Protein AF-A0A0Q4RBK1-F1 (afdb_monomer)

Solvent-accessible surface area (backbone atoms only — not comparable to full-atom values): 3809 Å² total; per-residue (Å²): 110,47,78,62,84,60,55,88,66,29,48,39,34,36,21,58,42,62,70,62,34,50,52,50,27,75,78,67,72,38,19,24,39,62,40,90,48,79,86,49,44,63,60,54,51,51,59,45,43,76,74,41,72,58,38,45,80,43,82,50,72,80,94,76,129

Nearest PDB structures (foldseek):
  2n75-assembly1_A  TM=6.701E-01  e=7.693E-01  synthetic construct
  3hh1-assembly3_D  TM=5.492E-01  e=1.080E+00  Chlorobaculum tepidum
  1f9e-assembly1_A  TM=4.172E-01  e=7.225E+00  Homo sapiens

Foldseek 3Di:
DPADDDDQQEAEEEEQDPVVQVVCCVVPVGHYDHHNDPVCVVVVVVVVCVVHVRHHYHYDYDPDD

Sequence (65 aa):
MIGSPPSVGASLVFCEAYANGATIHELTGWCVIVYFDVPNLPVVAEIMREKFVQAAFIIVADNNA

Secondary structure (DSSP, 8-state):
-BSSPPPTT-EEEEES-HHHHHHHHHHH--EEEE-SSTTHHHHHHHHHHHH-TTSEEEEE--S--

Radius of gyration: 11.07 Å; Cα contacts (8 Å, |Δi|>4): 105; chains: 1; bounding box: 26×22×26 Å

pLDDT: mean 90.43, std 8.79, range [46.25, 97.5]

Mean predicted aligned error: 3.54 Å

Structure (mmCIF, N/CA/C/O backbone):
data_AF-A0A0Q4RBK1-F1
#
_entry.id   AF-A0A0Q4RBK1-F1
#
loop_
_atom_site.group_PDB
_atom_site.id
_atom_site.type_symbol
_atom_site.label_atom_id
_atom_site.label_alt_id
_atom_site.label_comp_id
_atom_site.label_asym_id
_atom_site.label_entity_id
_atom_site.label_seq_id
_atom_site.pdbx_PDB_ins_code
_atom_site.Cartn_x
_atom_site.Cartn_y
_atom_site.Cartn_z
_atom_site.occupancy
_atom_site.B_iso_or_equiv
_atom_site.auth_seq_id
_atom_site.auth_comp_id
_atom_site.auth_asym_id
_atom_site.auth_atom_id
_atom_site.pdbx_PDB_model_num
ATOM 1 N N . MET A 1 1 ? -2.291 8.280 -5.352 1.00 90.38 1 MET A N 1
ATOM 2 C CA . MET A 1 1 ? -2.982 7.558 -4.263 1.00 90.38 1 MET A CA 1
ATOM 3 C C . MET A 1 1 ? -4.313 7.074 -4.802 1.00 90.38 1 MET A C 1
ATOM 5 O O . MET A 1 1 ? -4.953 7.830 -5.524 1.00 90.38 1 MET A O 1
ATOM 9 N N . ILE A 1 2 ? -4.686 5.838 -4.489 1.00 95.94 2 ILE A N 1
ATOM 10 C CA . ILE A 1 2 ? -5.977 5.229 -4.813 1.00 95.94 2 ILE A CA 1
ATOM 11 C C . ILE A 1 2 ? -6.741 5.055 -3.496 1.00 95.94 2 ILE A C 1
ATOM 13 O O . ILE A 1 2 ? -6.163 4.602 -2.504 1.00 95.94 2 ILE A O 1
ATOM 17 N N . GLY A 1 3 ? -8.018 5.438 -3.488 1.00 94.56 3 GLY A N 1
ATOM 18 C CA . GLY A 1 3 ? -8.865 5.420 -2.297 1.00 94.56 3 GLY A CA 1
ATOM 19 C C . GLY A 1 3 ? -8.666 6.620 -1.366 1.00 94.56 3 GLY A C 1
ATOM 20 O O . GLY A 1 3 ? -7.958 7.581 -1.675 1.00 94.56 3 GLY A O 1
ATOM 21 N N . SER A 1 4 ? -9.332 6.566 -0.214 1.00 94.38 4 SER A N 1
ATOM 22 C CA . SER A 1 4 ? -9.220 7.574 0.845 1.00 94.38 4 SER A CA 1
ATOM 23 C C . SER A 1 4 ? -7.991 7.328 1.732 1.00 94.38 4 SER A C 1
ATOM 25 O O . SER A 1 4 ? -7.506 6.197 1.797 1.00 94.38 4 SER A O 1
ATOM 27 N N . PRO A 1 5 ? -7.483 8.358 2.439 1.00 92.38 5 PRO A N 1
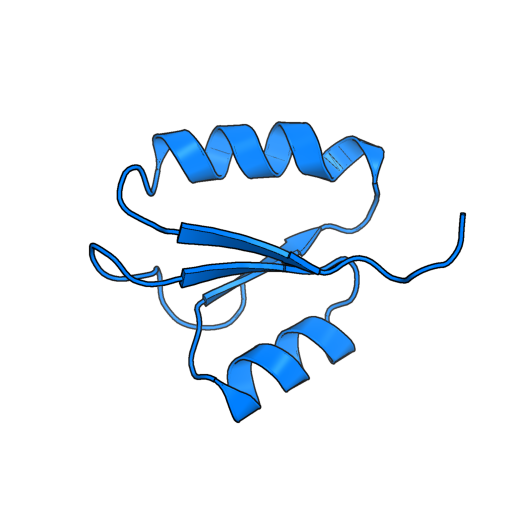ATOM 28 C CA . PRO A 1 5 ? -6.418 8.184 3.424 1.00 92.38 5 PRO A CA 1
ATOM 29 C C . PRO A 1 5 ? -6.754 7.085 4.447 1.00 92.38 5 PRO A C 1
ATOM 31 O O . PRO A 1 5 ? -7.913 6.995 4.863 1.00 92.38 5 PRO A O 1
ATOM 34 N N . PRO A 1 6 ? -5.773 6.265 4.872 1.00 92.25 6 PRO A N 1
ATOM 35 C CA . PRO A 1 6 ? -6.024 5.193 5.825 1.00 92.25 6 PRO A CA 1
ATOM 36 C C . PRO A 1 6 ? -6.488 5.772 7.166 1.00 92.25 6 PRO A C 1
ATOM 38 O O . PRO A 1 6 ? -5.936 6.758 7.661 1.0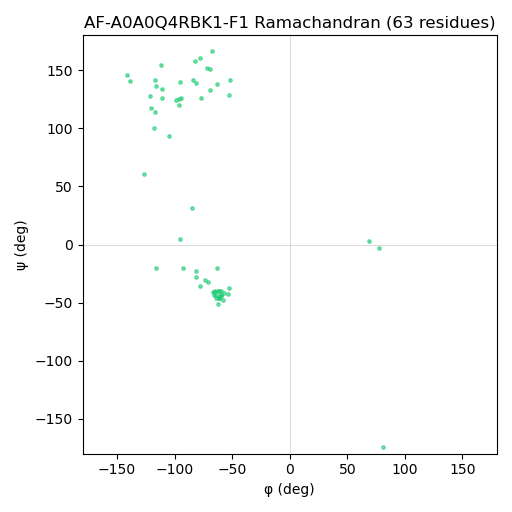0 92.25 6 PRO A O 1
ATOM 41 N N . SER A 1 7 ? -7.488 5.138 7.777 1.00 89.25 7 SER A N 1
ATOM 42 C CA . SER A 1 7 ? -7.832 5.399 9.173 1.00 89.25 7 SER A CA 1
ATOM 43 C C . SER A 1 7 ? -6.718 4.908 10.101 1.00 89.25 7 SER A C 1
ATOM 45 O O . SER A 1 7 ? -5.836 4.143 9.708 1.00 89.25 7 SER A O 1
ATOM 47 N N . VAL A 1 8 ? -6.767 5.317 11.367 1.00 87.25 8 VAL A N 1
ATOM 48 C CA . VAL A 1 8 ? -5.842 4.823 12.396 1.00 87.25 8 VAL A CA 1
ATOM 49 C C . VAL A 1 8 ? -5.854 3.288 12.428 1.00 87.25 8 VAL A C 1
ATOM 51 O O . VAL A 1 8 ? -6.923 2.684 12.478 1.00 87.25 8 VAL A O 1
ATOM 54 N N . GLY A 1 9 ? -4.672 2.667 12.358 1.00 86.19 9 GLY A N 1
ATOM 55 C CA . GLY A 1 9 ? -4.510 1.210 12.349 1.00 86.19 9 GLY A CA 1
ATOM 56 C C . GLY A 1 9 ? -4.813 0.519 11.013 1.00 86.19 9 GLY A C 1
ATOM 57 O O . GLY A 1 9 ? -4.624 -0.691 10.914 1.00 86.19 9 GLY A O 1
ATOM 58 N N . ALA A 1 10 ? -5.259 1.245 9.981 1.00 91.25 10 ALA A N 1
ATOM 59 C CA . ALA A 1 10 ? -5.491 0.669 8.658 1.00 91.25 10 ALA A CA 1
ATOM 60 C C . ALA A 1 10 ? -4.181 0.473 7.874 1.00 91.25 10 ALA A C 1
ATOM 62 O O . ALA A 1 10 ? -3.146 1.075 8.168 1.00 91.25 10 ALA A O 1
ATOM 63 N N . SER A 1 11 ? -4.237 -0.386 6.856 1.00 95.06 11 SER A N 1
ATOM 64 C CA . SER A 1 11 ? -3.092 -0.673 5.990 1.00 95.06 11 SER A CA 1
ATOM 65 C C . SER A 1 11 ? -2.923 0.391 4.903 1.00 95.06 11 SER A C 1
ATOM 67 O O . SER A 1 11 ? -3.899 0.845 4.301 1.00 95.06 11 SER A O 1
ATOM 69 N N . LEU A 1 12 ? -1.669 0.761 4.648 1.00 96.50 12 LEU A N 1
ATOM 70 C CA . LEU A 1 12 ? -1.230 1.597 3.539 1.00 96.50 12 LEU A CA 1
ATOM 71 C C . LEU A 1 12 ? -0.306 0.771 2.645 1.00 96.50 12 LEU A C 1
ATOM 73 O O . LEU A 1 12 ? 0.784 0.368 3.061 1.00 96.50 12 LEU A O 1
ATOM 77 N N . VAL A 1 13 ? -0.758 0.507 1.424 1.00 96.50 13 VAL A N 1
ATOM 78 C CA . VAL A 1 13 ? -0.033 -0.323 0.460 1.00 96.50 13 VAL A CA 1
ATOM 79 C C . VAL A 1 13 ? 0.802 0.553 -0.464 1.00 96.50 13 VAL A C 1
ATOM 81 O O . VAL A 1 13 ? 0.319 1.578 -0.927 1.00 96.50 13 VAL A O 1
ATOM 84 N N . PHE A 1 14 ? 2.021 0.137 -0.785 1.00 95.31 14 PHE A N 1
ATOM 85 C CA . PHE A 1 14 ? 2.881 0.754 -1.792 1.00 95.31 14 PHE A CA 1
ATOM 86 C C . PHE A 1 14 ? 3.006 -0.205 -2.972 1.00 95.31 14 PHE A C 1
ATOM 88 O O . PHE A 1 14 ? 3.352 -1.364 -2.764 1.00 95.31 14 PHE A O 1
ATOM 95 N N . CYS A 1 15 ? 2.714 0.255 -4.187 1.00 93.44 15 CYS A N 1
ATOM 96 C CA . CYS A 1 15 ? 2.749 -0.571 -5.393 1.00 93.44 15 CYS A CA 1
ATOM 97 C C . CYS A 1 15 ? 3.370 0.186 -6.573 1.00 93.44 15 CYS A C 1
ATOM 99 O O . CYS A 1 15 ? 3.108 1.372 -6.747 1.00 93.44 15 CYS A O 1
ATOM 101 N N . GLU A 1 16 ? 4.173 -0.489 -7.392 1.00 90.44 16 GLU A N 1
ATOM 102 C CA . GLU A 1 16 ? 4.894 0.148 -8.505 1.00 90.44 16 GLU A CA 1
ATOM 103 C C . GLU A 1 16 ? 3.982 0.523 -9.693 1.00 90.44 16 GLU A C 1
ATOM 105 O O . GLU A 1 16 ? 4.181 1.505 -10.404 1.00 90.44 16 GLU A O 1
ATOM 110 N N . ALA A 1 17 ? 2.919 -0.253 -9.905 1.00 89.19 17 ALA A N 1
ATOM 111 C CA . ALA A 1 17 ? 2.044 -0.101 -11.060 1.00 89.19 17 ALA A CA 1
ATOM 112 C C . ALA A 1 17 ? 0.629 0.298 -10.643 1.00 89.19 17 ALA A C 1
ATOM 114 O O . ALA A 1 17 ? 0.029 -0.297 -9.746 1.00 89.19 17 ALA A O 1
ATOM 115 N N . TYR A 1 18 ? 0.046 1.261 -11.364 1.00 91.94 18 TYR A N 1
ATOM 116 C CA . TYR A 1 18 ? -1.331 1.695 -11.118 1.00 91.94 18 TYR A CA 1
ATOM 117 C C . TYR A 1 18 ? -2.338 0.551 -11.273 1.00 91.94 18 TYR A C 1
ATOM 119 O O . TYR A 1 18 ? -3.214 0.412 -10.429 1.00 91.94 18 TYR A O 1
ATOM 127 N N . ALA A 1 19 ? -2.210 -0.281 -12.311 1.00 93.25 19 ALA A N 1
ATOM 128 C CA . ALA A 1 19 ? -3.140 -1.385 -12.561 1.00 93.25 19 ALA A CA 1
ATOM 129 C C . ALA A 1 19 ? -3.151 -2.404 -11.406 1.00 93.25 19 ALA A C 1
ATOM 131 O O . ALA A 1 19 ? -4.215 -2.773 -10.901 1.00 93.25 19 ALA A O 1
ATOM 132 N N . ASN A 1 20 ? -1.966 -2.788 -10.927 1.00 91.50 20 ASN A N 1
ATOM 133 C CA . ASN A 1 20 ? -1.823 -3.693 -9.788 1.00 91.50 20 ASN A CA 1
ATOM 134 C C . ASN A 1 20 ? -2.355 -3.032 -8.509 1.00 91.50 20 ASN A C 1
ATOM 136 O O . ASN A 1 20 ? -3.119 -3.643 -7.766 1.00 91.50 20 ASN A O 1
ATOM 140 N N . GLY A 1 21 ? -2.030 -1.755 -8.287 1.00 94.75 21 GLY A N 1
ATOM 141 C CA . GLY A 1 21 ? -2.534 -0.990 -7.150 1.00 94.75 21 GLY A CA 1
ATOM 142 C C . GLY A 1 21 ? -4.058 -0.835 -7.143 1.00 94.75 21 GLY A C 1
ATOM 143 O O . GLY A 1 21 ? -4.682 -0.964 -6.092 1.00 94.75 21 GLY A O 1
ATOM 144 N N . ALA A 1 22 ? -4.671 -0.603 -8.304 1.00 96.25 22 ALA A N 1
ATOM 145 C CA . ALA A 1 22 ? -6.120 -0.514 -8.455 1.00 96.25 22 ALA A CA 1
ATOM 146 C C . ALA A 1 22 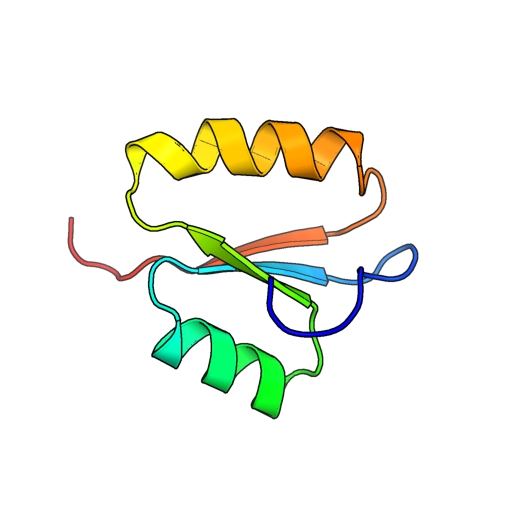? -6.790 -1.852 -8.124 1.00 96.25 22 ALA A C 1
ATOM 148 O O . ALA A 1 22 ? -7.750 -1.871 -7.362 1.00 96.25 22 ALA A O 1
ATOM 149 N N . THR A 1 23 ? -6.219 -2.961 -8.602 1.00 96.31 23 THR A N 1
ATOM 150 C CA . THR A 1 23 ? -6.696 -4.318 -8.289 1.00 96.31 23 THR A CA 1
ATOM 151 C C . THR A 1 23 ? -6.628 -4.600 -6.784 1.00 96.31 23 THR A C 1
ATOM 153 O O . THR A 1 23 ? -7.580 -5.108 -6.197 1.00 96.31 23 THR A O 1
ATOM 156 N N . ILE A 1 24 ? -5.529 -4.224 -6.119 1.00 95.12 24 ILE A N 1
ATOM 157 C CA . ILE A 1 24 ? -5.397 -4.372 -4.660 1.00 95.12 24 ILE A CA 1
ATOM 158 C C . ILE A 1 24 ? -6.461 -3.544 -3.937 1.00 95.12 24 ILE A C 1
ATOM 160 O O . ILE A 1 24 ? -7.103 -4.045 -3.013 1.00 95.12 24 ILE A O 1
ATOM 164 N N . HIS A 1 25 ? -6.665 -2.290 -4.346 1.00 96.62 25 HIS A N 1
ATOM 165 C CA . HIS A 1 25 ? -7.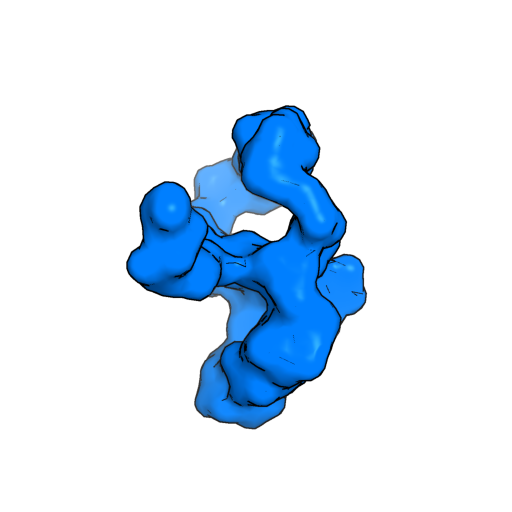681 -1.429 -3.745 1.00 96.62 25 HIS A CA 1
ATOM 166 C C . HIS A 1 25 ? -9.089 -2.008 -3.918 1.00 96.62 25 HIS A C 1
ATOM 168 O O . HIS A 1 25 ? -9.839 -2.065 -2.949 1.00 96.62 25 HIS A O 1
ATOM 174 N N . GLU A 1 26 ? -9.430 -2.476 -5.118 1.00 97.50 26 GLU A N 1
ATOM 175 C CA . GLU A 1 26 ? -10.736 -3.067 -5.423 1.00 97.50 26 GLU A CA 1
ATOM 176 C C . GLU A 1 26 ? -11.023 -4.303 -4.559 1.00 97.50 26 GLU A C 1
ATOM 178 O O . GLU A 1 26 ? -12.130 -4.458 -4.048 1.00 97.50 26 GLU A O 1
ATOM 183 N N . LEU A 1 27 ? -10.014 -5.150 -4.334 1.00 96.88 27 LEU A N 1
ATOM 184 C CA . LEU A 1 27 ? -10.171 -6.390 -3.571 1.00 96.88 27 LEU A CA 1
ATOM 185 C C . LEU A 1 27 ? -10.123 -6.204 -2.047 1.00 96.88 27 LEU A C 1
ATOM 187 O O . LEU A 1 27 ? -10.687 -7.018 -1.319 1.00 96.88 27 LEU A O 1
ATOM 191 N N .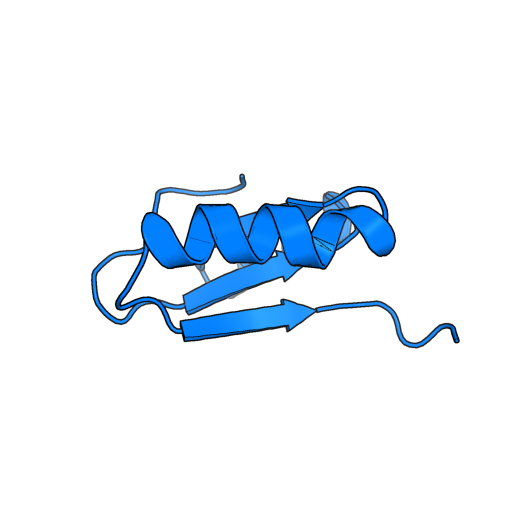 THR A 1 28 ? -9.429 -5.179 -1.545 1.00 95.25 28 THR A N 1
ATOM 192 C CA . THR A 1 28 ? -9.152 -5.025 -0.099 1.00 95.25 28 THR A CA 1
ATOM 193 C C . THR A 1 28 ? -9.781 -3.787 0.535 1.00 95.25 28 THR A C 1
ATOM 195 O O . THR A 1 28 ? -9.898 -3.711 1.757 1.00 95.25 28 THR A O 1
ATOM 198 N N . GLY A 1 29 ? -10.138 -2.784 -0.269 1.00 94.94 29 GLY A N 1
ATOM 199 C CA . GLY A 1 29 ? -10.520 -1.450 0.193 1.00 94.94 29 GLY A CA 1
ATOM 200 C C . GLY A 1 29 ? -9.369 -0.636 0.800 1.00 94.94 29 GLY A C 1
ATOM 201 O O . GLY A 1 29 ? -9.598 0.474 1.278 1.00 94.94 29 GLY A O 1
ATOM 202 N N . TRP A 1 30 ? -8.133 -1.148 0.809 1.00 95.94 30 TRP A N 1
ATOM 203 C CA . TRP A 1 30 ? -6.995 -0.463 1.424 1.00 95.94 30 TRP A CA 1
ATOM 204 C C . TRP A 1 30 ? -6.547 0.749 0.616 1.00 95.94 30 TRP A C 1
ATOM 206 O O . TRP A 1 30 ? -6.679 0.789 -0.606 1.00 95.94 30 TRP A O 1
ATOM 216 N N . CYS A 1 31 ? -5.977 1.739 1.300 1.00 96.50 31 CYS A N 1
ATOM 217 C CA . CYS A 1 31 ? -5.355 2.870 0.626 1.00 96.50 31 CYS A CA 1
ATOM 218 C C . CYS A 1 31 ? -4.084 2.399 -0.091 1.00 96.50 31 CYS A C 1
ATOM 220 O O . CYS A 1 31 ? -3.255 1.711 0.512 1.00 96.50 31 CYS A O 1
ATOM 222 N N . VAL A 1 32 ? -3.915 2.795 -1.356 1.00 96.69 32 VAL A N 1
ATOM 223 C CA . VAL A 1 32 ? -2.746 2.413 -2.159 1.00 96.69 32 VAL A CA 1
ATOM 224 C C . VAL A 1 32 ? -1.980 3.643 -2.639 1.00 96.69 32 VAL A C 1
ATOM 226 O O . VAL A 1 32 ? -2.521 4.563 -3.260 1.00 96.69 32 VAL A O 1
ATOM 229 N N . ILE A 1 33 ? -0.682 3.650 -2.376 1.00 96.00 33 ILE A N 1
ATOM 230 C CA . ILE A 1 33 ? 0.306 4.582 -2.897 1.00 96.00 33 ILE A CA 1
ATOM 231 C C . ILE A 1 33 ? 0.973 3.931 -4.099 1.00 96.00 33 ILE A C 1
ATOM 233 O O . ILE A 1 33 ? 1.587 2.876 -3.982 1.00 96.00 33 ILE A O 1
ATOM 237 N N . VAL A 1 34 ? 0.856 4.576 -5.256 1.00 93.06 34 VAL A N 1
ATOM 238 C CA . VAL A 1 3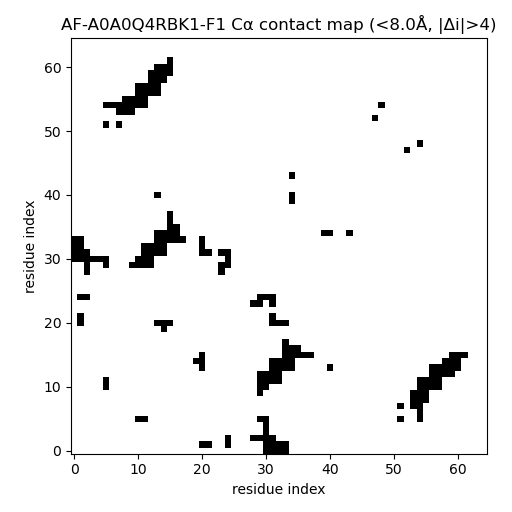4 ? 1.550 4.138 -6.467 1.00 93.06 34 VAL A CA 1
ATOM 239 C C . VAL A 1 34 ? 2.866 4.908 -6.570 1.00 93.06 34 VAL A C 1
ATOM 241 O O . VAL A 1 34 ? 2.834 6.139 -6.492 1.00 93.06 34 VAL A O 1
ATOM 244 N N . TYR A 1 35 ? 3.993 4.209 -6.709 1.00 89.44 35 TYR A N 1
ATOM 245 C CA . TYR A 1 35 ? 5.321 4.792 -6.945 1.00 89.44 35 TYR A CA 1
ATOM 246 C C . TYR A 1 35 ? 5.843 4.318 -8.303 1.00 89.44 35 TYR A C 1
ATOM 248 O O . TYR A 1 35 ? 5.604 3.183 -8.656 1.00 89.44 35 TYR A O 1
ATOM 256 N N . PHE A 1 36 ? 6.526 5.158 -9.080 1.00 80.94 36 PHE A N 1
ATOM 257 C CA . PHE A 1 36 ? 6.883 4.790 -10.462 1.00 80.94 36 PHE A CA 1
ATOM 258 C C . PHE A 1 36 ? 8.257 4.134 -10.618 1.00 80.94 36 PHE A C 1
ATOM 260 O O . PHE A 1 36 ? 8.473 3.452 -11.608 1.00 80.94 36 PHE A O 1
ATOM 267 N N . ASP A 1 37 ? 9.163 4.318 -9.652 1.00 83.12 37 ASP A N 1
ATOM 268 C CA . ASP A 1 37 ? 10.509 3.743 -9.700 1.00 83.12 37 ASP A CA 1
ATOM 269 C C . ASP A 1 37 ? 10.943 3.275 -8.308 1.00 83.12 37 ASP A C 1
ATOM 271 O O . ASP A 1 37 ? 10.645 3.930 -7.302 1.00 83.12 37 ASP A O 1
ATOM 275 N N . VAL A 1 38 ? 11.717 2.189 -8.241 1.00 79.25 38 VAL A N 1
ATOM 276 C CA . VAL A 1 38 ? 12.265 1.643 -6.985 1.00 79.25 38 VAL A CA 1
ATOM 277 C C . VAL A 1 38 ? 13.042 2.686 -6.164 1.00 79.25 38 VAL A C 1
ATOM 279 O O . VAL A 1 38 ? 12.806 2.763 -4.956 1.00 79.25 38 VAL A O 1
ATOM 282 N N . PRO A 1 39 ? 13.898 3.553 -6.750 1.00 86.12 39 PRO A N 1
ATOM 283 C CA . PRO A 1 39 ? 14.589 4.591 -5.983 1.00 86.12 39 PRO A CA 1
ATOM 284 C C . PRO A 1 39 ? 13.654 5.627 -5.344 1.00 86.12 39 PRO A C 1
ATOM 286 O O . PRO A 1 39 ? 14.044 6.281 -4.380 1.00 86.12 39 PRO A O 1
ATOM 289 N N . ASN A 1 40 ? 12.418 5.766 -5.837 1.00 86.69 40 ASN A N 1
ATOM 290 C CA . ASN A 1 40 ? 11.440 6.698 -5.276 1.00 86.69 40 ASN A CA 1
ATOM 291 C C . ASN A 1 40 ? 10.745 6.117 -4.036 1.00 86.69 40 ASN A C 1
ATOM 293 O O . ASN A 1 40 ? 10.238 6.877 -3.210 1.00 86.69 40 ASN A O 1
ATOM 297 N N . LEU A 1 41 ? 10.722 4.788 -3.877 1.00 90.19 41 LEU A N 1
ATOM 298 C CA . LEU A 1 41 ? 10.004 4.125 -2.790 1.00 90.19 41 LEU A CA 1
ATOM 299 C C . LEU A 1 41 ? 10.460 4.584 -1.391 1.00 90.19 41 LEU A C 1
ATOM 301 O O . LEU A 1 41 ? 9.576 4.921 -0.606 1.00 90.19 41 LEU A O 1
ATOM 305 N N . PRO A 1 42 ? 11.763 4.666 -1.046 1.00 91.62 42 PRO A N 1
ATOM 306 C CA . PRO A 1 42 ? 12.183 5.115 0.284 1.00 91.62 42 PRO A CA 1
ATOM 307 C C . PRO A 1 42 ? 11.706 6.533 0.610 1.00 91.62 42 PRO A C 1
ATOM 309 O O . PRO A 1 42 ? 11.151 6.759 1.681 1.00 91.62 42 PRO A O 1
ATOM 312 N N . VAL A 1 43 ? 11.836 7.463 -0.343 1.00 93.19 43 VAL A N 1
ATOM 313 C CA . VAL A 1 43 ? 11.412 8.864 -0.181 1.00 93.19 43 VAL A CA 1
ATOM 314 C C . VAL A 1 43 ? 9.899 8.949 0.015 1.00 93.19 43 VAL A C 1
ATOM 316 O O . VAL A 1 43 ? 9.409 9.626 0.916 1.00 93.19 43 VAL A O 1
ATOM 319 N N . VAL A 1 44 ? 9.137 8.223 -0.805 1.00 92.50 44 VAL A N 1
ATOM 320 C CA . VAL A 1 44 ? 7.675 8.185 -0.701 1.00 92.50 44 VAL A CA 1
ATOM 321 C C . VAL A 1 44 ? 7.239 7.519 0.608 1.00 92.50 44 VAL A C 1
ATOM 323 O O . VAL A 1 44 ? 6.313 8.003 1.257 1.00 92.50 44 VAL A O 1
ATOM 326 N N . ALA A 1 45 ? 7.901 6.442 1.028 1.00 92.81 45 ALA A N 1
ATOM 327 C CA . ALA A 1 45 ? 7.610 5.758 2.282 1.00 92.81 45 ALA A CA 1
ATOM 328 C C . ALA A 1 45 ? 7.902 6.648 3.499 1.00 92.81 45 ALA A C 1
ATOM 330 O O . ALA A 1 45 ? 7.100 6.665 4.430 1.00 92.81 45 ALA A O 1
ATOM 331 N N . GLU A 1 46 ? 8.983 7.428 3.485 1.00 94.31 46 GLU A N 1
ATOM 332 C CA . GLU A 1 46 ? 9.318 8.367 4.560 1.00 94.31 46 GLU A CA 1
A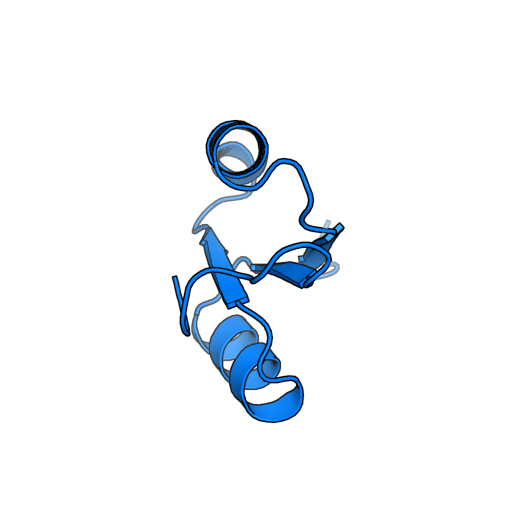TOM 333 C C . GLU A 1 46 ? 8.240 9.448 4.715 1.00 94.31 46 GLU A C 1
ATOM 335 O O . GLU A 1 46 ? 7.639 9.576 5.783 1.00 94.31 46 GLU A O 1
ATOM 340 N N . ILE A 1 47 ? 7.873 10.113 3.613 1.00 94.38 47 ILE A N 1
ATOM 341 C CA . ILE A 1 47 ? 6.807 11.130 3.591 1.00 94.38 47 ILE A CA 1
ATOM 342 C C . ILE A 1 47 ? 5.480 10.549 4.105 1.00 94.38 47 ILE A C 1
ATOM 344 O O . ILE A 1 47 ? 4.739 11.185 4.859 1.00 94.38 47 ILE A O 1
ATOM 348 N N . MET A 1 48 ? 5.149 9.321 3.701 1.00 94.50 48 MET A N 1
ATOM 349 C CA . MET A 1 48 ? 3.920 8.673 4.153 1.00 94.50 48 MET A CA 1
ATOM 350 C C . MET A 1 48 ? 3.993 8.264 5.622 1.00 94.50 48 MET A C 1
ATOM 352 O O . MET A 1 48 ? 2.960 8.279 6.292 1.00 94.50 48 MET A O 1
ATOM 356 N N . ARG A 1 49 ? 5.172 7.899 6.142 1.00 94.06 49 ARG A N 1
ATOM 357 C CA . ARG A 1 49 ? 5.354 7.498 7.544 1.00 94.06 49 ARG A CA 1
ATOM 358 C C . ARG A 1 49 ? 5.120 8.668 8.484 1.00 94.06 49 ARG A C 1
ATOM 360 O O . ARG A 1 49 ? 4.452 8.485 9.499 1.00 94.06 49 ARG A O 1
ATOM 367 N N . GLU A 1 50 ? 5.595 9.853 8.120 1.00 94.50 50 GLU A N 1
ATOM 368 C CA . GLU A 1 50 ? 5.319 11.085 8.863 1.00 94.50 50 GLU A CA 1
ATOM 369 C C . GLU A 1 50 ? 3.820 11.408 8.881 1.00 94.50 50 GLU A C 1
ATOM 371 O O . GLU A 1 50 ? 3.264 11.791 9.911 1.00 94.50 50 GLU A O 1
ATOM 376 N N . LYS A 1 51 ? 3.138 11.200 7.750 1.00 94.00 51 LYS A N 1
ATOM 377 C CA . LYS A 1 51 ? 1.715 11.524 7.600 1.00 94.00 51 LYS A CA 1
ATOM 378 C C . LYS A 1 51 ? 0.775 10.503 8.247 1.00 94.00 51 LYS A C 1
ATOM 380 O O . LYS A 1 51 ? -0.276 10.875 8.766 1.00 94.00 51 LYS A O 1
ATOM 385 N N . PHE A 1 52 ? 1.129 9.222 8.208 1.00 94.06 52 PHE A N 1
ATOM 386 C CA . PHE A 1 52 ? 0.287 8.100 8.629 1.00 94.06 52 PHE A CA 1
ATOM 387 C C . PHE A 1 52 ? 1.017 7.221 9.645 1.00 94.06 52 PHE A C 1
ATOM 389 O O . PHE A 1 52 ? 1.228 6.025 9.441 1.00 94.06 52 PHE A O 1
ATOM 396 N N . VAL A 1 53 ? 1.382 7.829 10.773 1.00 92.25 53 VAL A N 1
ATOM 397 C CA . VAL A 1 53 ? 2.210 7.217 11.825 1.00 92.25 53 VAL A CA 1
ATOM 398 C C . VAL A 1 53 ? 1.667 5.864 12.298 1.00 92.25 53 VAL A C 1
ATOM 400 O O . VAL A 1 53 ? 2.437 4.937 12.530 1.00 92.25 53 VAL A O 1
ATOM 403 N N . GLN A 1 54 ? 0.341 5.732 12.390 1.00 92.19 54 GLN A N 1
ATOM 404 C CA . GLN A 1 54 ? -0.339 4.535 12.900 1.00 92.19 54 GLN A CA 1
ATOM 405 C C . GLN A 1 54 ? -0.776 3.547 11.806 1.00 92.19 54 GLN A C 1
ATOM 407 O O . GLN A 1 54 ? -1.463 2.575 12.114 1.00 92.19 54 GLN A O 1
ATOM 412 N N . ALA A 1 55 ? -0.435 3.789 10.537 1.00 93.19 55 ALA A N 1
ATOM 413 C CA . ALA A 1 55 ? -0.769 2.864 9.462 1.00 93.19 55 A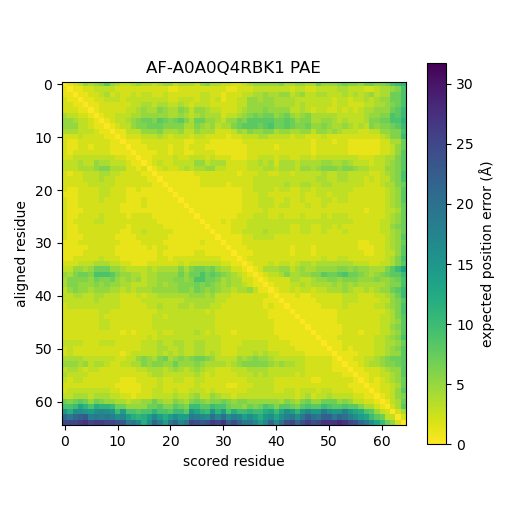LA A CA 1
ATOM 414 C C . ALA A 1 55 ? 0.270 1.737 9.351 1.00 93.19 55 ALA A C 1
ATOM 416 O O . ALA A 1 55 ? 1.485 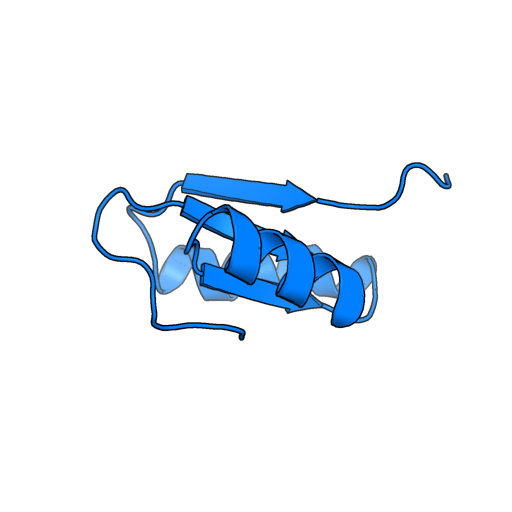1.955 9.484 1.00 93.19 55 ALA A O 1
ATOM 417 N N . ALA A 1 56 ? -0.214 0.529 9.062 1.00 92.69 56 ALA A N 1
ATOM 418 C CA . ALA A 1 56 ? 0.633 -0.607 8.716 1.00 92.69 56 ALA A CA 1
ATOM 419 C C . ALA A 1 56 ? 1.107 -0.455 7.267 1.00 92.69 56 ALA A C 1
ATOM 421 O O . ALA A 1 56 ? 0.291 -0.245 6.373 1.00 92.69 56 ALA A O 1
ATOM 422 N N . PHE A 1 57 ? 2.418 -0.514 7.027 1.00 94.69 57 PHE A N 1
ATOM 423 C CA . PHE A 1 57 ? 2.970 -0.306 5.685 1.00 94.69 57 PHE A CA 1
ATOM 424 C C . PHE A 1 57 ? 3.199 -1.653 5.027 1.00 94.69 57 PHE A C 1
ATOM 426 O O . PHE A 1 57 ? 3.897 -2.500 5.582 1.00 94.69 57 PHE A O 1
ATOM 433 N N . ILE A 1 58 ? 2.621 -1.828 3.845 1.00 93.56 58 ILE A N 1
ATOM 434 C CA . ILE A 1 58 ? 2.736 -3.049 3.054 1.00 93.56 58 ILE A CA 1
ATOM 435 C C . ILE A 1 58 ? 3.356 -2.661 1.720 1.00 93.56 58 ILE A C 1
ATOM 437 O O . ILE A 1 58 ? 2.779 -1.874 0.977 1.00 93.56 58 ILE A O 1
ATOM 441 N N . ILE A 1 59 ? 4.536 -3.187 1.413 1.00 91.44 59 ILE A N 1
ATOM 442 C CA . ILE A 1 59 ? 5.202 -2.940 0.133 1.00 91.44 59 ILE A CA 1
ATOM 443 C C . ILE A 1 59 ? 4.918 -4.132 -0.773 1.00 91.44 59 ILE A C 1
ATOM 445 O O . ILE A 1 59 ? 5.193 -5.272 -0.405 1.00 91.44 59 ILE A O 1
ATOM 449 N N . VAL A 1 60 ? 4.359 -3.855 -1.945 1.00 88.00 60 VAL A N 1
ATOM 450 C CA . VAL A 1 60 ? 4.064 -4.834 -2.987 1.00 88.00 60 VAL A CA 1
ATOM 451 C C . VAL A 1 60 ? 4.873 -4.449 -4.218 1.00 88.00 60 VAL A C 1
ATOM 453 O O . VAL A 1 60 ? 4.505 -3.536 -4.957 1.00 88.00 60 VAL A O 1
ATOM 456 N N . ALA A 1 61 ? 5.985 -5.146 -4.412 1.00 79.56 61 ALA A N 1
ATOM 457 C CA . ALA A 1 61 ? 6.844 -5.018 -5.581 1.00 79.56 61 ALA A CA 1
ATOM 458 C C . ALA A 1 61 ? 6.769 -6.301 -6.417 1.00 79.56 61 ALA A C 1
ATOM 460 O O . ALA A 1 61 ? 6.461 -7.371 -5.883 1.00 79.56 61 ALA A O 1
ATOM 461 N N . ASP A 1 62 ? 7.031 -6.186 -7.717 1.00 73.81 62 ASP A N 1
ATOM 462 C CA . ASP A 1 62 ? 7.187 -7.360 -8.574 1.00 73.81 62 ASP A CA 1
ATOM 463 C C . ASP A 1 62 ? 8.483 -8.116 -8.213 1.00 73.81 62 ASP A C 1
ATOM 465 O O . ASP A 1 62 ? 9.449 -7.524 -7.731 1.00 73.81 62 ASP A O 1
ATOM 469 N N . ASN A 1 63 ? 8.514 -9.432 -8.424 1.00 66.88 63 ASN A N 1
ATOM 470 C CA . ASN A 1 63 ? 9.626 -10.312 -8.034 1.00 66.88 63 ASN A CA 1
ATOM 471 C C . ASN A 1 63 ? 10.757 -10.358 -9.081 1.00 66.88 63 ASN A C 1
ATOM 473 O O . ASN A 1 63 ? 11.421 -11.381 -9.264 1.00 66.88 63 ASN A O 1
ATOM 477 N N . ASN A 1 64 ? 10.973 -9.261 -9.798 1.00 59.16 64 ASN A N 1
ATOM 478 C CA . ASN A 1 64 ? 11.931 -9.214 -10.893 1.00 59.16 64 ASN A CA 1
ATOM 479 C C . ASN A 1 64 ? 13.154 -8.444 -10.388 1.00 59.16 64 ASN A C 1
ATOM 481 O O . ASN A 1 64 ? 13.155 -7.214 -10.371 1.00 59.16 64 ASN A O 1
ATOM 485 N N . ALA A 1 65 ? 14.130 -9.202 -9.880 1.00 46.25 65 ALA A N 1
ATOM 486 C CA . ALA A 1 65 ? 15.424 -8.709 -9.410 1.00 46.25 65 ALA A CA 1
ATOM 487 C C . ALA A 1 65 ? 16.333 -8.256 -10.562 1.00 46.25 65 ALA A C 1
ATOM 489 O O . ALA A 1 65 ? 16.253 -8.867 -11.654 1.00 46.25 65 ALA A O 1
#